Protein AF-A0A5J4RLN8-F1 (afdb_monomer_lite)

Organism: NCBI:txid433724

pLDDT: mean 72.7, std 16.44, range [33.12, 89.06]

Structure (mmCIF, N/CA/C/O backbone):
data_AF-A0A5J4RLN8-F1
#
_entry.id   AF-A0A5J4RLN8-F1
#
loop_
_atom_site.group_PDB
_atom_site.id
_atom_site.type_symbol
_atom_site.label_atom_id
_atom_site.label_alt_id
_atom_site.label_comp_id
_atom_site.label_asym_id
_atom_site.label_entity_id
_atom_site.label_seq_id
_atom_site.pdbx_PDB_ins_code
_atom_site.Cartn_x
_atom_site.Cartn_y
_atom_site.Cartn_z
_atom_site.occupancy
_atom_site.B_iso_or_equiv
_atom_site.auth_seq_id
_atom_site.auth_comp_id
_atom_site.auth_asym_id
_atom_site.auth_atom_id
_atom_site.pdbx_PDB_model_num
ATOM 1 N N . MET A 1 1 ? 3.823 -15.349 10.705 1.00 44.16 1 MET A N 1
ATOM 2 C CA . MET A 1 1 ? 4.804 -15.805 9.687 1.00 44.16 1 MET A CA 1
ATOM 3 C C . MET A 1 1 ? 4.649 -15.145 8.308 1.00 44.16 1 MET A C 1
ATOM 5 O O . MET A 1 1 ? 5.552 -15.310 7.504 1.00 44.16 1 MET A O 1
ATOM 9 N N . ARG A 1 2 ? 3.592 -14.363 8.019 1.00 57.94 2 ARG A N 1
ATOM 10 C CA . ARG A 1 2 ? 3.446 -13.644 6.730 1.00 57.94 2 ARG A CA 1
ATOM 11 C C . ARG A 1 2 ? 4.210 -12.309 6.659 1.00 57.94 2 ARG A C 1
ATOM 13 O O . ARG A 1 2 ? 4.584 -11.884 5.573 1.00 57.94 2 ARG A O 1
ATOM 20 N N . ASP A 1 3 ? 4.502 -11.690 7.802 1.00 61.94 3 ASP A N 1
ATOM 21 C CA . ASP A 1 3 ? 5.072 -10.333 7.856 1.00 61.94 3 ASP A CA 1
ATOM 22 C C . ASP A 1 3 ? 6.528 -10.257 7.360 1.00 61.94 3 ASP A C 1
ATOM 24 O O . ASP A 1 3 ? 6.929 -9.282 6.723 1.00 61.94 3 ASP A O 1
ATOM 28 N N . ASN A 1 4 ? 7.316 -11.317 7.574 1.00 71.38 4 ASN A N 1
ATOM 29 C CA . ASN A 1 4 ? 8.737 -11.341 7.209 1.00 71.38 4 ASN A CA 1
ATOM 30 C C . ASN A 1 4 ? 8.974 -11.347 5.690 1.00 71.38 4 ASN A C 1
ATOM 32 O O . ASN A 1 4 ? 9.929 -10.729 5.221 1.00 71.38 4 ASN A O 1
ATOM 36 N N . GLU A 1 5 ? 8.113 -11.997 4.903 1.00 77.44 5 GLU A N 1
ATOM 37 C CA . GLU A 1 5 ? 8.263 -12.029 3.440 1.00 77.44 5 GLU A CA 1
ATOM 38 C C . GLU A 1 5 ? 7.970 -10.668 2.801 1.00 77.44 5 GLU A C 1
ATOM 40 O O . GLU A 1 5 ? 8.652 -10.259 1.858 1.00 77.44 5 GLU A O 1
ATOM 45 N N . LEU A 1 6 ? 6.983 -9.939 3.331 1.00 76.31 6 LEU A N 1
ATOM 46 C CA . LEU A 1 6 ? 6.659 -8.596 2.856 1.00 76.31 6 LEU A CA 1
ATOM 47 C C . LEU A 1 6 ? 7.769 -7.602 3.167 1.00 76.31 6 LEU A C 1
ATOM 49 O O . LEU A 1 6 ? 8.129 -6.811 2.298 1.00 76.31 6 LEU A O 1
ATOM 53 N N . LEU A 1 7 ? 8.356 -7.672 4.363 1.00 77.69 7 LEU A N 1
ATOM 54 C CA . LEU A 1 7 ? 9.486 -6.822 4.736 1.00 77.69 7 LEU A CA 1
ATOM 55 C C . LEU A 1 7 ? 10.723 -7.105 3.875 1.00 77.69 7 LEU A C 1
ATOM 57 O O . LEU A 1 7 ? 11.381 -6.167 3.427 1.00 77.69 7 LEU A O 1
ATOM 61 N N . GLN A 1 8 ? 11.006 -8.375 3.569 1.00 81.62 8 GLN A N 1
ATOM 62 C CA . GLN A 1 8 ? 12.094 -8.734 2.653 1.00 81.62 8 GLN A CA 1
ATOM 63 C C . GLN A 1 8 ? 11.847 -8.276 1.210 1.00 81.62 8 GLN A C 1
ATOM 65 O O . GLN A 1 8 ? 12.796 -7.955 0.497 1.00 81.62 8 GLN A O 1
ATOM 70 N N . ARG A 1 9 ? 10.591 -8.258 0.747 1.00 78.62 9 ARG A N 1
ATOM 71 C CA . ARG A 1 9 ? 10.245 -7.690 -0.566 1.00 78.62 9 ARG A CA 1
ATOM 72 C C . ARG A 1 9 ? 10.382 -6.175 -0.568 1.00 78.62 9 ARG A C 1
ATOM 74 O O . ARG A 1 9 ? 10.964 -5.628 -1.497 1.00 78.62 9 ARG A O 1
ATOM 81 N N 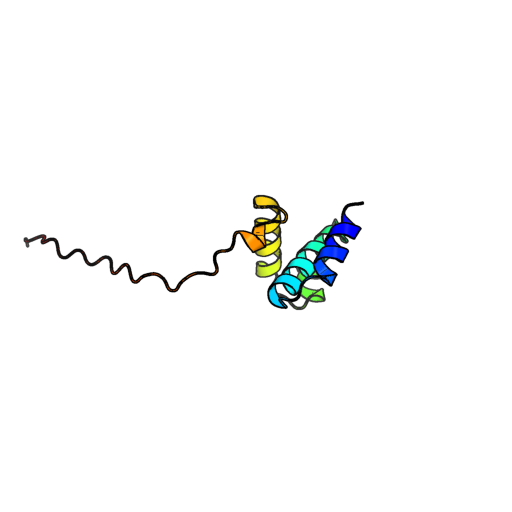. LEU A 1 10 ? 9.906 -5.522 0.488 1.00 80.50 10 LEU A N 1
ATOM 82 C CA . LEU A 1 10 ? 10.004 -4.079 0.666 1.00 80.50 10 LEU A CA 1
ATOM 83 C C . LEU A 1 10 ? 11.466 -3.608 0.651 1.00 80.50 10 LEU A C 1
ATOM 85 O O . LEU A 1 10 ? 11.773 -2.621 -0.008 1.00 80.50 10 LEU A O 1
ATOM 89 N N . SER A 1 11 ? 12.373 -4.327 1.321 1.00 79.94 11 SER A N 1
ATOM 90 C CA . SER A 1 11 ? 13.796 -3.960 1.379 1.00 79.94 11 SER A CA 1
ATOM 91 C C . SER A 1 11 ? 14.549 -4.156 0.059 1.00 79.94 11 SER A C 1
ATOM 93 O O . SER A 1 11 ? 15.572 -3.512 -0.165 1.00 79.94 11 SER A O 1
ATOM 95 N N . LYS A 1 12 ? 14.053 -5.027 -0.827 1.00 83.50 12 LYS A N 1
ATOM 96 C CA . LYS A 1 12 ? 14.643 -5.299 -2.149 1.00 83.50 12 LYS A CA 1
ATOM 97 C C . LYS A 1 12 ? 14.077 -4.408 -3.258 1.00 83.50 12 LYS A C 1
ATOM 99 O O . LYS A 1 12 ? 14.644 -4.371 -4.351 1.00 83.50 12 LYS A O 1
ATOM 104 N N . GLU A 1 13 ? 12.966 -3.720 -3.004 1.00 80.88 13 GLU A N 1
ATOM 105 C CA . GLU A 1 13 ? 12.273 -2.900 -3.994 1.00 80.88 13 GLU A CA 1
ATOM 106 C C . GLU A 1 13 ? 13.037 -1.595 -4.264 1.00 80.88 13 GLU A C 1
ATOM 108 O O . GLU A 1 13 ? 13.275 -0.795 -3.361 1.00 80.88 13 GLU A O 1
ATOM 113 N N . LYS A 1 14 ? 13.412 -1.370 -5.528 1.00 81.06 14 LYS A N 1
ATOM 114 C CA . LYS A 1 14 ? 14.154 -0.168 -5.956 1.00 81.06 14 LYS A CA 1
ATOM 115 C C . LYS A 1 14 ? 13.240 0.917 -6.528 1.00 81.06 14 LYS A C 1
ATOM 117 O O . LYS A 1 14 ? 13.634 2.080 -6.592 1.00 81.06 14 LYS A O 1
ATOM 122 N N . ASP A 1 15 ? 12.029 0.559 -6.961 1.00 82.81 15 ASP A N 1
ATOM 123 C CA . ASP A 1 15 ? 11.063 1.520 -7.493 1.00 82.81 15 ASP A CA 1
ATOM 124 C C . ASP A 1 15 ? 10.312 2.206 -6.342 1.00 82.81 15 ASP A C 1
ATOM 126 O O . ASP A 1 15 ? 9.550 1.577 -5.610 1.00 82.81 15 ASP A O 1
ATOM 130 N N . LEU A 1 16 ? 10.475 3.527 -6.213 1.00 82.19 16 LEU A N 1
ATOM 131 C CA . LEU A 1 16 ? 9.837 4.338 -5.165 1.00 82.19 16 LEU A CA 1
ATOM 132 C C . LEU A 1 16 ? 8.306 4.220 -5.142 1.00 82.19 16 LEU A C 1
ATOM 134 O O . LEU A 1 16 ? 7.681 4.282 -4.081 1.00 82.19 16 LEU A O 1
ATOM 138 N N . ARG A 1 17 ? 7.664 4.062 -6.304 1.00 80.56 17 ARG A N 1
ATOM 139 C CA . ARG A 1 17 ? 6.209 3.900 -6.377 1.00 80.56 17 ARG A CA 1
ATOM 140 C C . ARG A 1 17 ? 5.810 2.509 -5.927 1.00 80.56 17 ARG A C 1
ATOM 142 O O . ARG A 1 17 ? 4.762 2.379 -5.303 1.00 80.56 17 ARG A O 1
ATOM 149 N N . ALA A 1 18 ? 6.541 1.474 -6.331 1.00 82.69 18 ALA A N 1
ATOM 150 C CA . ALA A 1 18 ? 6.275 0.110 -5.879 1.00 82.69 18 ALA A CA 1
ATOM 151 C C . ALA A 1 18 ? 6.502 0.002 -4.369 1.00 82.69 18 ALA A C 1
ATOM 153 O O . ALA A 1 18 ? 5.634 -0.500 -3.665 1.00 82.69 18 ALA A O 1
ATOM 154 N N . PHE A 1 19 ? 7.581 0.606 -3.873 1.00 85.44 19 PHE A N 1
ATOM 155 C CA . PHE A 1 19 ? 7.890 0.720 -2.456 1.00 85.44 19 PHE A CA 1
ATOM 156 C C . PHE A 1 19 ? 6.734 1.351 -1.674 1.00 85.44 19 PHE A C 1
ATOM 158 O O . PHE A 1 19 ? 6.248 0.749 -0.723 1.00 85.44 19 PHE A O 1
ATOM 165 N N . ARG A 1 20 ? 6.209 2.505 -2.114 1.00 86.75 20 ARG A N 1
ATOM 166 C CA . ARG A 1 20 ? 5.079 3.179 -1.444 1.00 86.75 20 ARG A CA 1
ATOM 167 C C . ARG A 1 20 ? 3.817 2.314 -1.386 1.00 86.75 20 ARG A C 1
ATOM 169 O O . ARG A 1 20 ? 3.096 2.354 -0.397 1.00 86.75 20 ARG A O 1
ATOM 176 N N . ASP A 1 21 ? 3.532 1.546 -2.432 1.00 87.00 21 ASP A N 1
ATOM 177 C CA . ASP A 1 21 ? 2.357 0.672 -2.445 1.00 87.00 21 ASP A CA 1
ATOM 178 C C . ASP A 1 21 ? 2.566 -0.576 -1.574 1.00 87.00 21 ASP A C 1
ATOM 180 O O . ASP A 1 21 ? 1.645 -0.996 -0.876 1.00 87.00 21 ASP A O 1
ATOM 184 N N .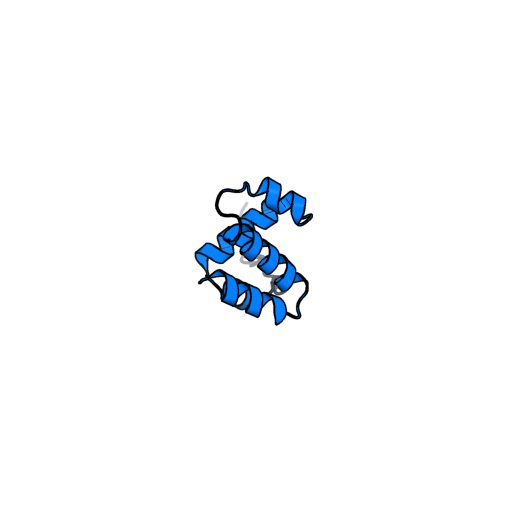 TRP A 1 22 ? 3.783 -1.124 -1.542 1.00 87.06 22 TRP A N 1
ATOM 185 C CA . TRP A 1 22 ? 4.147 -2.177 -0.595 1.00 87.06 22 TRP A CA 1
ATOM 186 C C . TRP A 1 22 ? 4.104 -1.681 0.854 1.00 87.06 22 TRP A C 1
ATOM 188 O O . TRP A 1 22 ? 3.619 -2.413 1.708 1.00 87.06 22 TRP A O 1
ATOM 198 N N . GLN A 1 23 ? 4.496 -0.432 1.138 1.00 88.38 23 GLN A N 1
ATOM 199 C CA . GLN A 1 23 ? 4.332 0.174 2.467 1.00 88.38 23 GLN A CA 1
ATOM 200 C C . GLN A 1 23 ? 2.863 0.186 2.904 1.00 88.38 23 GLN A C 1
ATOM 202 O O . GLN A 1 23 ? 2.573 -0.135 4.053 1.00 88.38 23 GLN A O 1
ATOM 207 N N . ILE A 1 24 ? 1.938 0.506 1.991 1.00 88.31 24 ILE A N 1
ATOM 208 C CA . ILE A 1 24 ? 0.493 0.469 2.262 1.00 88.31 24 ILE A CA 1
ATOM 209 C C . ILE A 1 24 ? 0.050 -0.958 2.605 1.00 88.31 24 ILE A C 1
ATOM 211 O O . ILE A 1 24 ? -0.616 -1.161 3.616 1.00 88.31 24 ILE A O 1
ATOM 215 N N . ILE A 1 25 ? 0.432 -1.949 1.794 1.00 86.94 25 ILE A N 1
ATOM 216 C CA . ILE A 1 25 ? 0.045 -3.354 2.006 1.00 86.94 25 ILE A CA 1
ATOM 217 C C . ILE A 1 25 ? 0.583 -3.869 3.342 1.00 86.94 25 ILE A C 1
ATOM 219 O O . ILE A 1 25 ? -0.166 -4.462 4.116 1.00 86.94 25 ILE A O 1
ATOM 223 N N . THR A 1 26 ? 1.858 -3.609 3.630 1.00 86.75 26 THR A N 1
ATOM 224 C CA . THR A 1 26 ? 2.491 -4.023 4.882 1.00 86.75 26 THR A CA 1
ATOM 225 C C . THR A 1 26 ? 1.808 -3.361 6.073 1.00 86.75 26 THR A C 1
ATOM 227 O O . THR A 1 26 ? 1.418 -4.072 6.988 1.00 86.75 26 THR A O 1
ATOM 230 N N . ALA A 1 27 ? 1.564 -2.046 6.039 1.00 85.69 27 ALA A N 1
ATOM 231 C CA . ALA A 1 27 ? 0.912 -1.334 7.141 1.00 85.69 27 ALA A CA 1
ATOM 232 C C . ALA A 1 27 ? -0.498 -1.866 7.448 1.00 85.69 27 ALA A C 1
ATOM 234 O O . ALA A 1 27 ? -0.891 -1.952 8.610 1.00 85.69 27 ALA A O 1
ATOM 235 N N . VAL A 1 28 ? -1.255 -2.247 6.416 1.00 84.06 28 VAL A N 1
ATOM 236 C CA . VAL A 1 28 ? -2.601 -2.824 6.566 1.00 84.06 28 VAL A CA 1
ATOM 237 C C . VAL A 1 28 ? -2.538 -4.231 7.161 1.00 84.06 28 VAL A C 1
ATOM 239 O O . VAL A 1 28 ? -3.375 -4.582 7.988 1.00 84.06 28 VAL A O 1
ATOM 242 N N . GLN A 1 29 ? -1.550 -5.041 6.768 1.00 81.56 29 GLN A N 1
ATOM 243 C CA . GLN A 1 29 ? -1.389 -6.396 7.303 1.00 81.56 29 GLN A CA 1
ATOM 244 C C . GLN A 1 29 ? -0.854 -6.408 8.738 1.00 81.56 29 GLN A C 1
ATOM 246 O O . GLN A 1 29 ? -1.349 -7.173 9.562 1.00 81.56 29 GLN A O 1
ATOM 251 N N . THR A 1 30 ? 0.103 -5.535 9.062 1.00 79.56 30 THR A N 1
ATOM 252 C CA . THR A 1 30 ? 0.673 -5.431 10.414 1.00 79.56 30 THR A CA 1
ATOM 253 C C . THR A 1 30 ? -0.305 -4.820 11.411 1.00 79.56 30 THR A C 1
ATOM 255 O O . THR A 1 30 ? -0.203 -5.065 12.610 1.00 79.56 30 THR A O 1
ATOM 258 N N . HIS A 1 31 ? -1.257 -4.015 10.936 1.00 77.62 31 HIS A N 1
ATOM 259 C CA . HIS A 1 31 ? -2.282 -3.383 11.759 1.00 77.62 31 HIS A CA 1
ATOM 260 C C . HIS A 1 31 ? -3.681 -3.877 11.391 1.00 77.62 31 HIS A C 1
ATOM 262 O O . HIS A 1 31 ? -4.566 -3.097 11.032 1.00 77.62 31 HIS A O 1
ATOM 268 N N . THR A 1 32 ? -3.884 -5.189 11.510 1.00 66.94 32 THR A N 1
ATOM 269 C CA . THR A 1 32 ? -5.208 -5.803 11.378 1.00 66.94 32 THR A CA 1
ATOM 270 C C . THR A 1 32 ? -6.189 -5.155 12.365 1.00 66.94 32 THR A C 1
ATOM 272 O O . THR A 1 32 ? -6.000 -5.207 13.575 1.00 66.94 32 THR A O 1
ATOM 275 N N . GLY A 1 33 ? -7.218 -4.486 11.834 1.00 67.75 33 GLY A N 1
ATOM 276 C CA . GLY A 1 33 ? -8.250 -3.793 12.619 1.00 67.75 33 GLY A CA 1
ATOM 277 C C . GLY A 1 33 ? -8.164 -2.261 12.633 1.00 67.75 33 GLY A C 1
ATOM 278 O O . GLY A 1 33 ? -9.123 -1.622 13.061 1.00 67.75 33 GLY A O 1
ATOM 279 N N . LYS A 1 34 ? -7.083 -1.650 12.125 1.00 73.69 34 LYS A N 1
ATOM 280 C CA . LYS A 1 34 ? -7.027 -0.187 11.952 1.00 73.69 34 LYS A CA 1
ATOM 281 C C . LYS A 1 34 ? -7.790 0.264 10.708 1.00 73.69 34 LYS A C 1
ATOM 283 O O . LYS A 1 34 ? -7.815 -0.425 9.686 1.00 73.69 34 LYS A O 1
ATOM 288 N N . LYS A 1 35 ? -8.406 1.446 10.788 1.00 79.44 35 LYS A N 1
ATOM 289 C CA . LYS A 1 35 ? -9.128 2.051 9.660 1.00 79.44 35 LYS A CA 1
ATOM 290 C C . LYS A 1 35 ? -8.143 2.483 8.574 1.00 79.44 35 LYS A C 1
ATOM 292 O O . LYS A 1 35 ? -7.075 3.016 8.869 1.00 79.44 35 LYS A O 1
ATOM 297 N N . ALA A 1 36 ? -8.543 2.345 7.310 1.00 78.62 36 ALA A N 1
ATOM 298 C CA . ALA A 1 36 ? -7.755 2.808 6.164 1.00 78.62 36 ALA A CA 1
ATOM 299 C C . ALA A 1 36 ? -7.408 4.312 6.240 1.00 78.62 36 ALA A C 1
ATOM 301 O O . ALA A 1 36 ? -6.384 4.731 5.705 1.00 78.62 36 ALA A O 1
ATOM 302 N N . GLU A 1 37 ? -8.236 5.105 6.929 1.00 82.38 37 GLU A N 1
ATOM 303 C CA . GLU A 1 37 ? -8.015 6.525 7.245 1.00 82.38 37 GLU A CA 1
ATOM 304 C C . GLU A 1 37 ? -6.728 6.757 8.044 1.00 82.38 37 GLU A C 1
ATOM 306 O O . GLU A 1 37 ? -5.925 7.621 7.696 1.00 82.38 37 GLU A O 1
ATOM 311 N N . GLU A 1 38 ? -6.489 5.952 9.079 1.00 84.31 38 GLU A N 1
ATOM 312 C CA . GLU A 1 38 ? -5.295 6.072 9.918 1.00 84.31 38 GLU A CA 1
ATOM 313 C C . GLU A 1 38 ? -4.045 5.706 9.121 1.00 84.31 38 GLU A C 1
ATOM 315 O O . GLU A 1 38 ? -3.042 6.415 9.162 1.00 84.31 38 GLU A O 1
ATOM 320 N N . THR A 1 39 ? -4.118 4.634 8.327 1.00 84.06 39 THR A N 1
ATOM 321 C CA . THR A 1 39 ? -3.024 4.234 7.435 1.00 84.06 39 THR A CA 1
ATOM 322 C C . THR A 1 39 ? -2.719 5.317 6.400 1.00 84.06 39 THR A C 1
ATOM 324 O O . THR A 1 39 ? -1.553 5.613 6.138 1.00 84.06 39 THR A O 1
ATOM 327 N N . ALA A 1 40 ? -3.756 5.933 5.829 1.00 86.62 40 ALA A N 1
ATOM 328 C CA . ALA A 1 40 ? -3.628 7.035 4.884 1.00 86.62 40 ALA A CA 1
ATOM 329 C C . ALA A 1 40 ? -2.944 8.253 5.524 1.00 86.62 40 ALA A C 1
ATOM 331 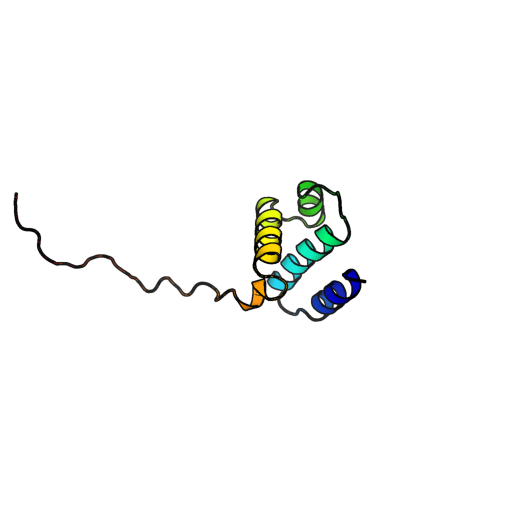O O . ALA A 1 40 ? -2.012 8.806 4.937 1.00 86.62 40 ALA A O 1
ATOM 332 N N . SER A 1 41 ? -3.346 8.606 6.749 1.00 87.19 41 SER A N 1
ATOM 333 C CA . SER A 1 41 ? -2.758 9.704 7.521 1.00 87.19 41 SER A CA 1
ATOM 334 C C . SER A 1 41 ? -1.289 9.447 7.862 1.00 87.19 41 SER A C 1
ATOM 336 O O . SER A 1 41 ? -0.446 10.306 7.619 1.00 87.19 41 SER A O 1
ATOM 338 N N . VAL A 1 42 ? -0.954 8.255 8.369 1.00 87.00 42 VAL A N 1
ATOM 339 C CA . VAL A 1 42 ? 0.423 7.887 8.751 1.00 87.00 42 VAL A CA 1
ATOM 340 C C . VAL A 1 42 ? 1.357 7.868 7.541 1.00 87.00 42 VAL A C 1
ATOM 342 O O . VAL A 1 42 ? 2.500 8.311 7.625 1.00 87.00 42 VAL A O 1
ATOM 345 N N . LEU A 1 43 ? 0.882 7.372 6.397 1.00 85.56 43 LEU A N 1
ATOM 346 C CA . LEU A 1 43 ? 1.687 7.279 5.178 1.00 85.56 43 LEU A CA 1
ATOM 347 C C . LEU A 1 43 ? 1.633 8.549 4.313 1.00 85.56 43 LEU A C 1
ATOM 349 O O . LEU A 1 43 ? 2.297 8.601 3.271 1.00 85.56 43 LEU A O 1
ATOM 353 N N . GLY A 1 44 ? 0.847 9.560 4.697 1.00 87.56 44 GLY A N 1
ATOM 354 C CA . GLY A 1 44 ? 0.640 10.779 3.913 1.00 87.56 44 GLY A CA 1
ATOM 355 C C . GLY A 1 44 ? 0.165 10.478 2.489 1.00 87.56 44 GLY A C 1
ATOM 356 O O . GLY A 1 44 ? 0.722 10.991 1.517 1.00 87.56 44 GLY A O 1
ATOM 357 N N . VAL A 1 45 ? -0.790 9.558 2.340 1.00 86.31 45 VAL A N 1
ATOM 358 C CA . VAL A 1 45 ? -1.369 9.166 1.046 1.00 86.31 45 VAL A CA 1
ATOM 359 C C . VAL A 1 45 ? -2.875 9.377 1.057 1.00 86.31 45 VAL A C 1
ATOM 361 O O . VAL A 1 45 ? -3.513 9.319 2.099 1.00 86.31 45 VAL A O 1
ATOM 364 N N . ASN A 1 46 ? -3.466 9.588 -0.118 1.00 89.06 46 ASN A N 1
ATOM 365 C CA . ASN A 1 46 ? -4.919 9.664 -0.231 1.00 89.06 46 ASN A CA 1
ATOM 366 C C . ASN A 1 46 ? -5.554 8.307 0.130 1.00 89.06 46 ASN A C 1
ATOM 368 O O . ASN A 1 46 ? -5.094 7.259 -0.334 1.00 89.06 46 ASN A O 1
ATOM 372 N N . ILE A 1 47 ? -6.642 8.329 0.894 1.00 88.88 47 ILE A N 1
ATOM 373 C CA . ILE A 1 47 ? -7.381 7.138 1.308 1.00 88.88 47 ILE A CA 1
ATOM 374 C C . ILE A 1 47 ? -7.864 6.294 0.123 1.00 88.88 47 ILE A C 1
ATOM 376 O O . ILE A 1 47 ? -7.772 5.068 0.157 1.00 88.88 47 ILE A O 1
ATOM 380 N N . SER A 1 48 ? -8.281 6.925 -0.982 1.00 89.00 48 SER A N 1
ATOM 381 C CA . SER A 1 48 ? -8.693 6.199 -2.190 1.00 89.00 48 SER A CA 1
ATOM 382 C C . SER A 1 48 ? -7.549 5.351 -2.743 1.00 89.00 48 SER A C 1
ATOM 384 O O . SER A 1 48 ? -7.767 4.246 -3.235 1.00 89.00 48 SER A O 1
ATOM 386 N N . LYS A 1 49 ? -6.303 5.833 -2.625 1.00 87.75 49 LYS A N 1
ATOM 387 C CA . LYS A 1 49 ? -5.121 5.076 -3.044 1.00 87.75 49 LYS A CA 1
ATOM 388 C C . LYS A 1 49 ? -4.913 3.847 -2.161 1.00 87.75 49 LYS A C 1
ATOM 390 O O . LYS A 1 49 ? -4.581 2.792 -2.690 1.00 87.75 49 LYS A O 1
ATOM 395 N N . VAL A 1 50 ? -5.145 3.968 -0.854 1.00 88.44 50 VAL A N 1
ATOM 396 C CA . VAL A 1 50 ? -5.078 2.839 0.086 1.00 88.44 50 VAL A CA 1
ATOM 397 C C . VAL A 1 50 ? -6.081 1.760 -0.317 1.00 88.44 50 VAL A C 1
ATOM 399 O O . VAL A 1 50 ? -5.681 0.623 -0.563 1.00 88.44 50 VAL A O 1
ATOM 402 N N . TYR A 1 51 ? -7.351 2.131 -0.504 1.00 88.56 51 TYR A N 1
ATOM 403 C CA . TYR A 1 51 ? -8.391 1.193 -0.930 1.00 88.56 51 TYR A CA 1
ATOM 404 C C . TYR A 1 51 ? -8.076 0.522 -2.269 1.00 88.56 51 TYR A C 1
ATOM 406 O O . TYR A 1 51 ? -8.128 -0.703 -2.362 1.00 88.56 51 TYR A O 1
ATOM 414 N N . HIS A 1 52 ? -7.701 1.292 -3.294 1.00 87.38 52 HIS A N 1
ATOM 415 C CA . HIS A 1 52 ? -7.397 0.726 -4.609 1.00 87.38 52 HIS A CA 1
ATOM 416 C C . HIS A 1 52 ? -6.194 -0.221 -4.588 1.00 87.38 52 HIS A C 1
ATOM 418 O O . HIS A 1 52 ? -6.236 -1.264 -5.240 1.00 87.38 52 HIS A O 1
ATOM 424 N N . THR A 1 53 ? -5.138 0.111 -3.842 1.00 87.94 53 THR A N 1
ATOM 425 C CA . THR A 1 53 ? -3.956 -0.748 -3.707 1.00 87.94 53 THR A CA 1
ATOM 426 C C . THR A 1 53 ? -4.305 -2.062 -3.010 1.00 87.94 53 THR A C 1
ATOM 428 O O . THR A 1 53 ? -3.945 -3.126 -3.510 1.00 87.94 53 THR A O 1
ATOM 431 N N . ILE A 1 54 ? -5.056 -2.015 -1.904 1.00 86.94 54 ILE A N 1
ATOM 432 C CA . ILE A 1 54 ? -5.478 -3.223 -1.176 1.00 86.94 54 ILE A CA 1
ATOM 433 C C . ILE A 1 54 ? -6.415 -4.074 -2.037 1.00 86.94 54 ILE A C 1
ATOM 435 O O . ILE A 1 54 ? -6.246 -5.286 -2.114 1.00 86.94 54 ILE A O 1
ATOM 439 N N . GLN A 1 55 ? -7.383 -3.456 -2.716 1.00 87.50 55 GLN A N 1
ATOM 440 C CA . GLN A 1 55 ? -8.326 -4.168 -3.576 1.00 87.50 55 GLN A CA 1
ATOM 441 C C . GLN A 1 55 ? -7.599 -4.902 -4.710 1.00 87.50 55 GLN A C 1
ATOM 443 O O . GLN A 1 55 ? -7.868 -6.077 -4.952 1.00 87.50 55 GLN A O 1
ATOM 448 N N . GLN A 1 56 ? -6.646 -4.236 -5.371 1.00 85.00 56 GLN A N 1
ATOM 449 C CA . GLN A 1 56 ? -5.831 -4.845 -6.427 1.00 85.00 56 GLN A CA 1
ATOM 450 C C . GLN A 1 56 ? -4.952 -5.972 -5.878 1.00 85.00 56 GLN A C 1
ATOM 452 O O . GLN A 1 56 ? -4.862 -7.031 -6.498 1.00 85.00 56 GLN A O 1
ATOM 457 N N . TYR A 1 57 ? -4.353 -5.774 -4.702 1.00 85.69 57 TYR A N 1
ATOM 458 C CA . TYR A 1 57 ? -3.561 -6.799 -4.028 1.00 85.69 57 TYR A CA 1
ATOM 459 C C . TYR A 1 57 ? -4.396 -8.032 -3.661 1.00 85.69 57 TYR A C 1
ATOM 461 O O . TYR A 1 57 ? -3.963 -9.153 -3.897 1.00 85.69 57 TYR A O 1
ATOM 469 N N . ASN A 1 58 ? -5.611 -7.848 -3.143 1.00 85.25 58 ASN A N 1
ATOM 470 C CA . ASN A 1 58 ? -6.491 -8.956 -2.772 1.00 85.25 58 ASN A CA 1
ATOM 471 C C . ASN A 1 58 ? -6.979 -9.753 -3.993 1.00 85.25 58 ASN A C 1
ATOM 473 O O . ASN A 1 58 ? -7.203 -10.953 -3.881 1.00 85.25 58 ASN A O 1
ATOM 477 N N . GLN A 1 59 ? -7.136 -9.105 -5.151 1.00 83.44 59 GLN A N 1
ATOM 478 C CA . GLN A 1 59 ? -7.589 -9.757 -6.386 1.00 83.44 59 GLN A CA 1
ATOM 479 C C . GLN A 1 59 ? -6.473 -10.510 -7.118 1.00 83.44 59 GLN A C 1
ATOM 481 O O . GLN A 1 59 ? -6.688 -11.613 -7.607 1.00 83.44 59 GLN A O 1
ATOM 486 N N . LEU A 1 60 ? -5.294 -9.897 -7.240 1.00 82.88 60 LEU A N 1
ATOM 487 C CA . LEU A 1 60 ? -4.198 -10.398 -8.080 1.00 82.88 60 LEU A CA 1
ATOM 488 C C . LEU A 1 60 ? -3.052 -11.003 -7.260 1.00 82.88 60 LEU A C 1
ATOM 490 O O . LEU A 1 60 ? -2.109 -11.563 -7.818 1.00 82.88 60 LEU A O 1
ATOM 494 N N . GLY A 1 61 ? -3.108 -10.880 -5.936 1.00 81.69 61 GLY A N 1
ATOM 495 C CA . GLY A 1 61 ? -2.072 -11.356 -5.038 1.00 81.69 61 GLY A CA 1
ATOM 496 C C . GLY A 1 61 ? -0.739 -10.619 -5.226 1.00 81.69 61 GLY A C 1
ATOM 497 O O . GLY A 1 61 ? -0.686 -9.494 -5.727 1.00 81.69 61 GLY A O 1
ATOM 498 N N . PRO A 1 62 ? 0.387 -11.247 -4.854 1.00 76.00 62 PRO A N 1
ATOM 499 C CA . PRO A 1 62 ? 1.695 -10.596 -4.834 1.00 76.00 62 PRO A CA 1
ATOM 500 C C . PRO A 1 62 ? 2.254 -10.195 -6.212 1.00 76.00 62 PRO A C 1
ATOM 502 O O . PRO A 1 62 ? 3.266 -9.499 -6.267 1.00 76.00 62 PRO A O 1
ATOM 505 N N . SER A 1 63 ? 1.624 -10.624 -7.311 1.00 74.19 63 SER A N 1
ATOM 506 C CA . SER A 1 63 ? 1.984 -10.299 -8.700 1.00 74.19 63 SER A CA 1
ATOM 507 C C . SER A 1 63 ? 1.157 -9.144 -9.295 1.00 74.19 63 SER A C 1
ATOM 509 O O . SER A 1 63 ? 1.315 -8.805 -10.473 1.00 74.19 63 SER A O 1
ATOM 511 N N . TRP A 1 64 ? 0.303 -8.484 -8.500 1.00 73.94 64 TRP A N 1
ATOM 512 C CA . TRP A 1 64 ? -0.548 -7.362 -8.936 1.00 73.94 64 TRP A CA 1
ATOM 513 C C . TRP A 1 64 ? 0.236 -6.183 -9.544 1.00 73.94 64 TRP A C 1
ATOM 515 O O . TRP A 1 64 ? -0.243 -5.487 -10.439 1.00 73.94 64 TRP A O 1
ATOM 525 N N . ARG A 1 65 ? 1.474 -5.970 -9.088 1.00 67.38 65 ARG A N 1
ATOM 526 C CA . ARG A 1 65 ? 2.382 -4.948 -9.626 1.00 67.38 65 ARG A CA 1
ATOM 527 C C . ARG A 1 65 ? 3.053 -5.387 -10.928 1.00 67.38 65 ARG A C 1
ATOM 529 O O . ARG A 1 65 ? 3.229 -4.554 -11.810 1.00 67.38 65 ARG A O 1
ATOM 536 N N . THR A 1 66 ? 3.366 -6.675 -11.075 1.00 64.81 66 THR A N 1
ATOM 537 C CA . THR A 1 66 ? 3.993 -7.254 -12.277 1.00 64.81 66 THR A CA 1
ATOM 538 C C . THR A 1 66 ? 3.015 -7.332 -13.452 1.00 64.81 66 THR A C 1
ATOM 540 O O . THR A 1 66 ? 3.410 -7.196 -14.605 1.00 64.81 66 THR A O 1
ATOM 543 N N . SER A 1 67 ? 1.723 -7.506 -13.164 1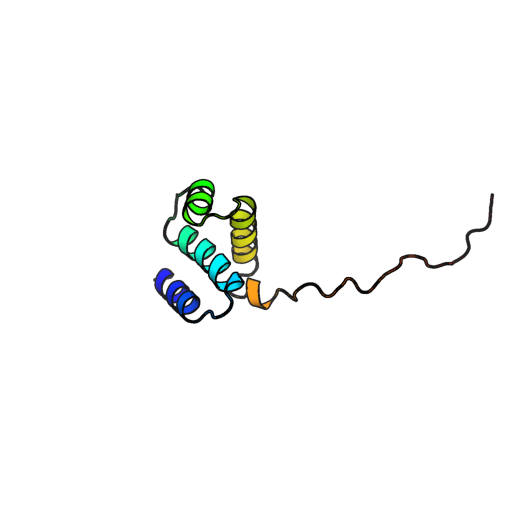.00 54.91 67 SER A N 1
ATOM 544 C CA . SER A 1 67 ? 0.654 -7.564 -14.172 1.00 54.91 67 SER A CA 1
ATOM 545 C C . SER A 1 67 ? 0.211 -6.192 -14.691 1.00 54.91 67 SER A C 1
ATOM 547 O O . SER A 1 67 ? -0.429 -6.115 -15.744 1.00 54.91 67 SER A O 1
ATOM 549 N N . ARG A 1 68 ? 0.589 -5.084 -14.032 1.00 58.72 68 ARG A N 1
ATOM 550 C CA . ARG A 1 68 ? 0.364 -3.745 -14.588 1.00 58.72 68 ARG A CA 1
ATOM 551 C C . ARG A 1 68 ? 1.285 -3.509 -15.784 1.00 58.72 68 ARG A C 1
ATOM 553 O O . ARG A 1 68 ? 2.370 -2.944 -15.656 1.00 58.72 68 ARG A O 1
ATOM 560 N N . LYS A 1 69 ? 0.785 -3.805 -16.986 1.00 54.59 69 LYS A N 1
ATOM 561 C CA . LYS A 1 69 ? 1.244 -3.111 -18.193 1.00 54.59 69 LYS A CA 1
ATOM 562 C C . LYS A 1 69 ? 0.920 -1.632 -18.003 1.00 54.59 69 LYS A C 1
ATOM 564 O O . LYS A 1 69 ? -0.240 -1.222 -18.026 1.00 54.59 69 LYS A O 1
ATOM 569 N N . ARG A 1 70 ? 1.950 -0.843 -17.697 1.00 54.12 70 ARG A N 1
ATOM 570 C CA . ARG A 1 70 ? 1.857 0.611 -17.549 1.00 54.12 70 ARG A CA 1
ATOM 571 C C . ARG A 1 70 ? 1.226 1.132 -18.835 1.00 54.12 70 ARG A C 1
ATOM 573 O O . ARG A 1 70 ? 1.767 0.863 -19.902 1.00 54.12 70 ARG A O 1
ATOM 580 N N . GLY A 1 71 ? 0.056 1.764 -18.715 1.00 49.72 71 GLY A N 1
ATOM 581 C CA . GLY A 1 71 ? -0.761 2.174 -19.852 1.00 49.72 71 GLY A CA 1
ATOM 582 C C . GLY A 1 71 ? 0.104 2.758 -20.958 1.00 49.72 71 GLY A C 1
ATOM 583 O O . GLY A 1 71 ? 0.698 3.822 -20.785 1.00 49.72 71 GLY A O 1
ATOM 584 N N . GLY A 1 72 ? 0.184 2.036 -22.076 1.00 53.44 72 GLY A N 1
ATOM 585 C CA . GLY A 1 72 ? 0.594 2.647 -23.323 1.00 53.44 72 GLY A CA 1
ATOM 586 C C . GLY A 1 72 ? -0.335 3.829 -23.563 1.00 53.44 72 GLY A C 1
ATOM 587 O O . GLY A 1 72 ? -1.521 3.776 -23.208 1.00 53.44 72 GLY A O 1
ATOM 588 N N . ARG A 1 73 ? 0.203 4.908 -24.139 1.00 54.09 73 ARG A N 1
ATOM 589 C CA . ARG A 1 73 ? -0.612 5.924 -24.814 1.00 54.09 73 ARG A CA 1
ATOM 590 C C . ARG A 1 73 ? -1.718 5.158 -25.534 1.00 54.09 73 ARG A C 1
ATOM 592 O O . ARG A 1 73 ? -1.375 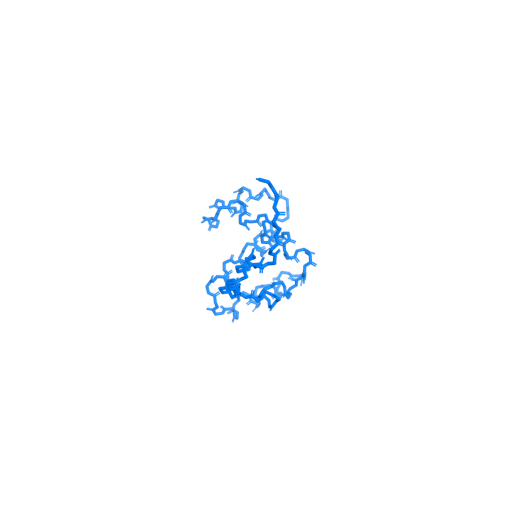4.210 -26.239 1.00 54.09 73 ARG A O 1
ATOM 599 N N . ARG A 1 74 ? -3.000 5.476 -25.279 1.00 57.56 74 ARG A N 1
ATOM 600 C CA . ARG A 1 74 ? -4.104 4.854 -26.028 1.00 57.56 74 ARG A CA 1
ATOM 601 C C . ARG A 1 74 ? -3.649 4.897 -27.482 1.00 57.56 74 ARG A C 1
ATOM 603 O O . ARG A 1 74 ? -3.425 6.002 -27.981 1.00 57.56 74 ARG A O 1
ATOM 610 N N . GLU A 1 75 ? -3.409 3.745 -28.115 1.00 47.53 75 GLU A N 1
ATOM 611 C CA . GLU A 1 75 ? -3.327 3.736 -29.569 1.00 47.53 75 GLU A CA 1
ATOM 612 C C . GLU A 1 75 ? -4.574 4.484 -29.998 1.00 47.53 75 GLU A C 1
ATOM 614 O O . GLU A 1 75 ? -5.657 4.203 -29.472 1.00 47.53 75 GLU A O 1
ATOM 619 N N . ALA A 1 76 ? -4.393 5.539 -30.785 1.00 49.41 76 ALA A N 1
ATOM 620 C CA . ALA A 1 76 ? -5.461 6.427 -31.180 1.00 49.41 76 ALA A CA 1
ATOM 621 C C . ALA A 1 76 ? -6.490 5.620 -31.979 1.00 49.41 76 ALA A C 1
ATOM 623 O O . ALA A 1 76 ? -6.503 5.633 -33.203 1.00 49.41 76 ALA A O 1
ATOM 624 N N . ARG A 1 77 ? -7.382 4.910 -31.288 1.00 51.56 77 ARG A N 1
ATOM 625 C CA . ARG A 1 77 ? -8.624 4.407 -31.845 1.00 51.56 77 ARG A CA 1
ATOM 626 C C . ARG A 1 77 ? -9.543 5.610 -31.933 1.00 51.56 77 ARG A C 1
ATOM 628 O O . ARG A 1 77 ? -10.455 5.787 -31.133 1.00 51.56 77 ARG A O 1
ATOM 635 N N . SER A 1 78 ? -9.228 6.469 -32.900 1.00 46.41 78 SER A N 1
ATOM 636 C CA . SER A 1 78 ? -10.224 7.289 -33.562 1.00 46.41 78 SER A CA 1
ATOM 637 C C . SER A 1 78 ? -11.289 6.324 -34.077 1.00 46.41 78 SER A C 1
ATOM 639 O O . SER A 1 78 ? -11.073 5.597 -35.044 1.00 46.41 78 SER A O 1
ATOM 641 N N . LEU A 1 79 ? -12.421 6.253 -33.381 1.00 48.88 79 LEU A N 1
ATOM 642 C CA . LEU A 1 79 ? -13.631 5.573 -33.840 1.00 48.88 79 LEU A CA 1
ATOM 643 C C . LEU A 1 79 ? -14.338 6.446 -34.893 1.00 48.88 79 LEU A C 1
ATOM 645 O O . LEU A 1 79 ? -15.509 6.772 -34.761 1.00 48.88 79 LEU A O 1
ATOM 649 N N . MET A 1 80 ? -13.620 6.850 -35.941 1.00 39.94 80 MET A N 1
ATOM 650 C CA . MET A 1 80 ? -14.208 7.412 -37.157 1.00 39.94 80 MET A CA 1
ATOM 651 C C . MET A 1 80 ? -14.002 6.409 -38.286 1.00 39.94 80 MET A C 1
ATOM 653 O O . MET A 1 80 ? -13.186 6.582 -39.188 1.00 39.94 80 MET A O 1
ATOM 657 N N . THR A 1 81 ? -14.766 5.322 -38.243 1.00 46.34 81 THR A N 1
ATOM 658 C CA . THR A 1 81 ? -15.087 4.599 -39.471 1.00 46.34 81 THR A CA 1
ATOM 659 C C . THR A 1 81 ? -16.011 5.488 -40.298 1.00 46.34 81 THR A C 1
ATOM 661 O O . THR A 1 81 ? -17.212 5.539 -40.046 1.00 46.34 81 THR A O 1
ATOM 664 N N . LEU A 1 82 ? -15.471 6.174 -41.310 1.00 46.81 82 LEU A N 1
ATOM 665 C CA . LEU A 1 82 ? -16.25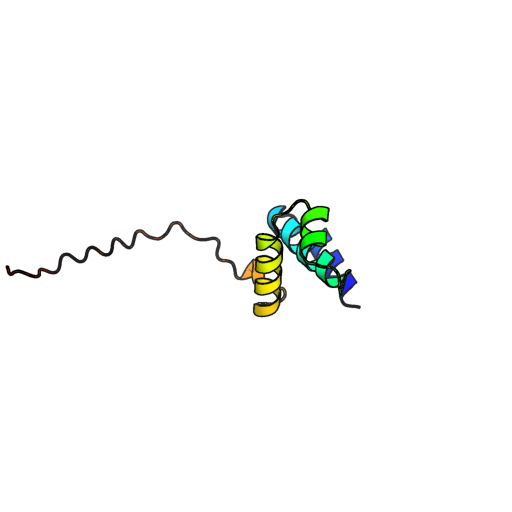3 6.769 -42.399 1.00 46.81 82 LEU A CA 1
ATOM 666 C C . LEU A 1 82 ? -16.841 5.650 -43.277 1.00 46.81 82 LEU A C 1
ATOM 668 O O . LEU A 1 82 ? -16.465 5.455 -44.429 1.00 46.81 82 LEU A O 1
ATOM 672 N N . LYS A 1 83 ? -17.803 4.903 -42.734 1.00 43.69 83 LYS A N 1
ATOM 673 C CA . LYS A 1 83 ? -18.795 4.178 -43.530 1.00 43.69 83 LYS A CA 1
ATOM 674 C C . LYS A 1 83 ? -20.141 4.876 -43.361 1.00 43.69 83 LYS A C 1
ATOM 676 O O . LYS A 1 83 ? -20.981 4.487 -42.568 1.00 43.69 83 LYS A O 1
ATOM 681 N N . LYS A 1 84 ? -20.281 5.956 -44.132 1.00 47.66 84 LYS A N 1
ATOM 682 C CA . LYS A 1 84 ? -21.441 6.274 -44.976 1.00 47.66 84 LYS A CA 1
ATOM 683 C C . LYS A 1 84 ? -22.798 5.789 -44.431 1.00 47.66 84 LYS A C 1
ATOM 685 O O . LYS A 1 84 ? -23.263 4.722 -44.815 1.00 47.66 84 LYS A O 1
ATOM 690 N N . SER A 1 85 ? -23.481 6.646 -43.674 1.00 33.16 85 SER A N 1
ATOM 691 C CA . SER A 1 85 ? -24.944 6.703 -43.717 1.00 33.16 85 SER A CA 1
ATOM 692 C C . SER A 1 85 ? -25.343 8.009 -44.396 1.00 33.16 85 SER A C 1
ATOM 694 O O . SER A 1 85 ? -25.126 9.096 -43.872 1.00 33.16 85 SER A O 1
ATOM 696 N N . ARG A 1 86 ? -25.842 7.875 -45.626 1.00 40.31 86 ARG A N 1
ATOM 697 C CA . ARG A 1 86 ? -26.680 8.870 -46.306 1.00 40.31 86 ARG A CA 1
ATOM 698 C C . ARG A 1 86 ? -28.074 8.860 -45.651 1.00 40.31 86 ARG A C 1
ATOM 700 O O . ARG A 1 86 ? -28.498 7.781 -45.247 1.00 40.31 86 ARG A O 1
ATOM 707 N N . LYS A 1 87 ? -28.790 9.993 -45.760 1.00 40.38 87 LYS A N 1
ATOM 708 C CA . LYS A 1 87 ? -30.205 10.280 -45.395 1.00 40.38 87 LYS A CA 1
ATOM 709 C C . LYS A 1 87 ? -30.393 10.681 -43.922 1.00 40.38 87 LYS A C 1
ATOM 711 O O . LYS A 1 87 ? -29.982 9.919 -43.058 1.00 40.38 87 LYS A O 1
ATOM 716 N N . CYS A 1 88 ? -30.969 11.830 -43.567 1.00 33.12 88 CYS A N 1
ATOM 717 C CA . CYS A 1 88 ? -31.732 12.860 -44.291 1.00 33.12 88 CYS A CA 1
ATOM 718 C C . CYS A 1 88 ? -31.226 14.259 -43.924 1.00 33.12 88 CYS A C 1
ATOM 720 O O . CYS A 1 88 ? -30.672 14.394 -42.811 1.00 33.12 88 CYS A O 1
#

Sequence (88 aa):
MRDNELLQRLSKEKDLRAFRDWQIITAVQTHTGKKAEETASVLGVNISKVYHTIQQYNQLGPSWRTSRKRGGRREARSLMTLKKSRKC

Radius of gyration: 19.88 Å; chains: 1; bounding box: 46×29×59 Å

Secondary structure (DSSP, 8-state):
--HHHHHHHHHH---HHHHHHHHHHHHHHHTTT--HHHHHHHHT--HHHHHHHHHHHHHHGGGTTTS---------------------

Foldseek 3Di:
DVLVVLVVVLVPDPDPVVNLLSQLVNVCVVDPPDDLVVSCVVSVHDSVSSVVSVVLCVVVPPCSVVPPPPDDDPPPPPVPPPPDDDDD